Protein AF-A0A820J2D3-F1 (afdb_monomer_lite)

Structure (mmCIF, N/CA/C/O backbone):
data_AF-A0A820J2D3-F1
#
_entry.id   AF-A0A820J2D3-F1
#
loop_
_atom_site.group_PDB
_atom_site.id
_atom_site.type_symbol
_atom_site.label_atom_id
_atom_site.label_alt_id
_atom_site.label_comp_id
_atom_site.label_asym_id
_atom_site.label_entity_id
_atom_site.label_seq_id
_atom_site.pdbx_PDB_ins_code
_atom_site.Cartn_x
_atom_site.Cartn_y
_atom_site.Cartn_z
_atom_site.occupancy
_atom_site.B_iso_or_equiv
_atom_site.auth_seq_id
_atom_site.auth_comp_id
_atom_site.auth_asym_id
_atom_site.auth_atom_id
_atom_site.pdbx_PDB_model_num
ATOM 1 N N . VAL A 1 1 ? 11.499 5.127 -14.430 1.00 42.00 1 VAL A N 1
ATOM 2 C CA . VAL A 1 1 ? 10.737 4.437 -15.508 1.00 42.00 1 VAL A CA 1
ATOM 3 C C . VAL A 1 1 ? 9.355 4.099 -14.963 1.00 42.00 1 VAL A C 1
ATOM 5 O O . VAL A 1 1 ? 9.293 3.818 -13.786 1.00 42.00 1 VAL A O 1
ATOM 8 N N . ASN A 1 2 ? 8.276 4.221 -15.751 1.00 47.81 2 ASN A N 1
ATOM 9 C CA . ASN A 1 2 ? 6.841 3.979 -15.451 1.00 47.81 2 ASN A CA 1
ATOM 10 C C . ASN A 1 2 ? 6.471 2.969 -14.315 1.00 47.81 2 ASN A C 1
ATOM 12 O O . ASN A 1 2 ? 5.809 1.966 -14.567 1.00 47.81 2 ASN A O 1
ATOM 16 N N . HIS A 1 3 ? 6.811 3.246 -13.049 1.00 61.75 3 HIS A N 1
ATOM 17 C CA . HIS A 1 3 ? 6.510 2.369 -11.903 1.00 61.75 3 HIS A CA 1
ATOM 18 C C . HIS A 1 3 ? 5.007 2.251 -11.642 1.00 61.75 3 HIS A C 1
ATOM 20 O O . HIS A 1 3 ? 4.538 1.219 -11.176 1.00 61.75 3 HIS A O 1
ATOM 26 N N . ARG A 1 4 ? 4.239 3.287 -11.999 1.00 68.38 4 ARG A N 1
ATOM 27 C CA . ARG A 1 4 ? 2.807 3.356 -11.705 1.00 68.38 4 ARG A CA 1
ATOM 28 C C . ARG A 1 4 ? 1.998 2.284 -12.433 1.00 68.38 4 ARG A C 1
ATOM 30 O O . ARG A 1 4 ? 1.215 1.602 -11.796 1.00 68.38 4 ARG A O 1
ATOM 37 N N . LYS A 1 5 ? 2.275 2.050 -13.722 1.00 79.25 5 LYS A N 1
ATOM 38 C CA . LYS A 1 5 ? 1.601 0.990 -14.493 1.00 79.25 5 LYS A CA 1
ATOM 39 C C . LYS A 1 5 ? 1.931 -0.413 -13.983 1.00 79.25 5 LYS A C 1
ATOM 41 O O . LYS A 1 5 ? 1.080 -1.291 -14.048 1.00 79.25 5 LYS A O 1
ATOM 46 N N . LEU A 1 6 ? 3.154 -0.626 -13.493 1.00 82.31 6 LEU A N 1
ATOM 4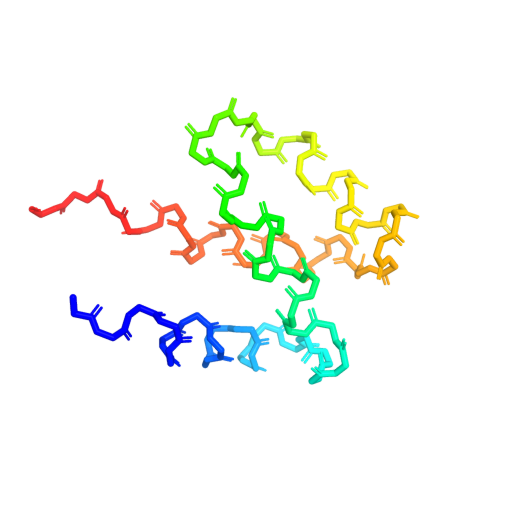7 C CA . LEU A 1 6 ? 3.551 -1.910 -12.919 1.00 82.31 6 LEU A CA 1
ATOM 48 C C . LEU A 1 6 ? 2.850 -2.150 -11.576 1.00 82.31 6 LEU A C 1
ATOM 50 O O . LEU A 1 6 ? 2.326 -3.232 -11.352 1.00 82.31 6 LEU A O 1
ATOM 54 N N . LEU A 1 7 ? 2.789 -1.126 -10.722 1.00 83.88 7 LEU A N 1
ATOM 55 C CA . LEU A 1 7 ? 2.051 -1.165 -9.459 1.00 83.88 7 LEU A CA 1
ATOM 56 C C . LEU A 1 7 ? 0.557 -1.405 -9.669 1.00 83.88 7 LEU A C 1
ATOM 58 O O . LEU A 1 7 ? -0.000 -2.279 -9.017 1.00 83.88 7 LEU A O 1
ATOM 62 N N . ASP A 1 8 ? -0.067 -0.705 -10.619 1.00 86.25 8 ASP A N 1
ATOM 63 C CA . ASP A 1 8 ? -1.476 -0.917 -10.965 1.00 86.25 8 ASP A CA 1
ATOM 64 C C . ASP A 1 8 ? -1.716 -2.368 -11.431 1.00 86.25 8 ASP A C 1
ATOM 66 O O . ASP A 1 8 ? -2.691 -3.001 -11.028 1.00 86.25 8 ASP A O 1
ATOM 70 N N . ALA A 1 9 ? -0.792 -2.941 -12.214 1.00 87.19 9 ALA A N 1
ATOM 71 C CA . ALA A 1 9 ? -0.857 -4.346 -12.616 1.00 87.19 9 ALA A CA 1
ATOM 72 C C . ALA A 1 9 ? -0.682 -5.311 -11.429 1.00 87.19 9 ALA A C 1
ATOM 74 O O . ALA A 1 9 ? -1.419 -6.289 -11.328 1.00 87.19 9 ALA A O 1
ATOM 75 N N . ILE A 1 10 ? 0.243 -5.031 -10.503 1.00 87.44 10 ILE A N 1
ATOM 76 C CA . ILE A 1 10 ? 0.417 -5.815 -9.268 1.00 87.44 10 ILE A CA 1
ATOM 77 C C . ILE A 1 10 ? -0.867 -5.775 -8.438 1.00 87.44 10 ILE A C 1
ATOM 79 O O . ILE A 1 10 ? -1.325 -6.814 -7.970 1.00 87.44 10 ILE A O 1
ATOM 83 N N . PHE A 1 11 ? -1.481 -4.602 -8.285 1.00 89.94 11 PHE A N 1
ATOM 84 C CA . PHE A 1 11 ? -2.736 -4.439 -7.554 1.00 89.94 11 PHE A CA 1
ATOM 85 C C . PHE A 1 11 ? -3.873 -5.230 -8.198 1.00 89.94 11 PHE A C 1
ATOM 87 O O . PHE A 1 11 ? -4.574 -5.955 -7.491 1.00 89.94 11 PHE A O 1
ATOM 94 N N . ALA A 1 12 ? -3.997 -5.177 -9.526 1.00 89.56 12 ALA A N 1
ATOM 95 C CA . ALA A 1 12 ? -4.967 -5.977 -10.267 1.00 89.56 12 ALA A CA 1
ATOM 96 C C . ALA A 1 12 ? -4.753 -7.488 -10.054 1.00 89.56 12 ALA A C 1
ATOM 98 O O . ALA A 1 12 ? -5.703 -8.210 -9.760 1.00 89.56 12 ALA A O 1
ATOM 99 N N . VAL A 1 13 ? -3.504 -7.966 -10.122 1.00 89.25 13 VAL A N 1
ATOM 100 C CA . VAL A 1 13 ? -3.153 -9.384 -9.895 1.00 89.25 13 VAL A CA 1
ATOM 101 C C . VAL A 1 13 ? -3.395 -9.807 -8.443 1.00 89.25 13 VAL A C 1
ATOM 103 O O . VAL A 1 13 ? -3.806 -10.938 -8.183 1.00 89.25 13 VAL A O 1
ATOM 106 N N . CYS A 1 14 ? -3.186 -8.903 -7.485 1.00 89.12 14 CYS A N 1
ATOM 107 C CA . CYS A 1 14 ? -3.456 -9.154 -6.070 1.00 89.12 14 CYS A CA 1
ATOM 108 C C . CYS A 1 14 ? -4.959 -9.153 -5.735 1.00 89.12 14 CYS A C 1
ATOM 110 O O . CYS A 1 14 ? -5.320 -9.598 -4.645 1.00 89.12 14 CYS A O 1
ATOM 112 N N . GLY A 1 15 ? -5.824 -8.692 -6.647 1.00 87.44 15 GLY A N 1
ATOM 113 C CA . GLY A 1 15 ? -7.273 -8.605 -6.442 1.00 87.44 15 GLY A CA 1
ATOM 114 C C . GLY A 1 15 ? -7.728 -7.323 -5.742 1.00 87.44 15 GLY A C 1
ATOM 115 O O . GLY A 1 15 ? -8.792 -7.299 -5.128 1.00 87.44 15 GLY A O 1
ATOM 116 N N . VAL A 1 16 ? -6.927 -6.257 -5.801 1.00 88.50 16 VAL A N 1
ATOM 117 C CA . VAL A 1 16 ? -7.347 -4.936 -5.324 1.00 88.50 16 VAL A CA 1
ATOM 118 C C . VAL A 1 16 ? -8.465 -4.420 -6.248 1.00 88.50 16 VAL A C 1
ATOM 120 O O . VAL A 1 16 ? -8.363 -4.573 -7.463 1.00 88.50 16 VAL A O 1
ATOM 123 N N . PRO A 1 17 ? -9.527 -3.791 -5.725 1.00 86.75 17 PRO A N 1
ATOM 124 C CA . PRO A 1 17 ? -10.511 -3.100 -6.558 1.00 86.75 17 PRO A CA 1
ATOM 125 C C . PRO A 1 17 ? -9.930 -1.813 -7.160 1.00 86.75 17 PRO A C 1
ATOM 127 O O . PRO A 1 17 ? -9.231 -1.083 -6.456 1.00 86.75 17 PRO A O 1
ATOM 130 N N . ASP A 1 18 ? -10.295 -1.445 -8.392 1.00 86.06 18 ASP A N 1
ATOM 131 C CA . ASP A 1 18 ? -9.836 -0.199 -9.038 1.00 86.06 18 ASP A CA 1
ATOM 132 C C . ASP A 1 18 ? -10.118 1.065 -8.202 1.00 86.06 18 ASP A C 1
ATOM 134 O O . ASP A 1 18 ? -9.330 2.015 -8.191 1.00 86.06 18 ASP A O 1
ATOM 138 N N . SER A 1 19 ? -11.215 1.067 -7.435 1.00 86.56 19 SER A N 1
ATOM 139 C CA . SER A 1 19 ? -11.559 2.149 -6.500 1.00 86.56 19 SER A CA 1
ATOM 140 C C . SER A 1 19 ? -10.508 2.352 -5.404 1.00 86.56 19 SER A C 1
ATOM 142 O O . SER A 1 19 ? -10.321 3.471 -4.922 1.00 86.56 19 SER A O 1
ATOM 144 N N . HIS A 1 20 ? -9.772 1.295 -5.056 1.00 85.25 20 HIS A N 1
ATOM 145 C CA . HIS A 1 20 ? -8.722 1.307 -4.048 1.00 85.25 20 HIS A CA 1
ATOM 146 C C . HIS A 1 20 ? -7.311 1.492 -4.631 1.00 85.25 20 HIS A C 1
ATOM 148 O O . HIS A 1 20 ? -6.377 1.713 -3.866 1.00 85.25 20 HIS A O 1
ATOM 154 N N . PHE A 1 21 ? -7.114 1.520 -5.955 1.00 87.62 21 PHE A N 1
ATOM 155 C CA . PHE A 1 21 ? -5.7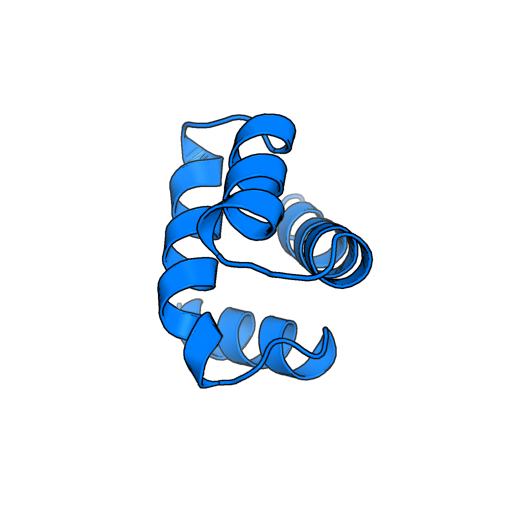68 1.647 -6.549 1.00 87.62 21 PHE A CA 1
ATOM 156 C C . PHE A 1 21 ? -5.049 2.929 -6.123 1.00 87.62 21 PHE A C 1
ATOM 158 O O . PHE A 1 21 ? -3.890 2.898 -5.714 1.00 87.62 21 PHE A O 1
ATOM 165 N N . ARG A 1 22 ? -5.741 4.075 -6.165 1.00 87.44 22 ARG A N 1
ATOM 166 C CA . ARG A 1 22 ? 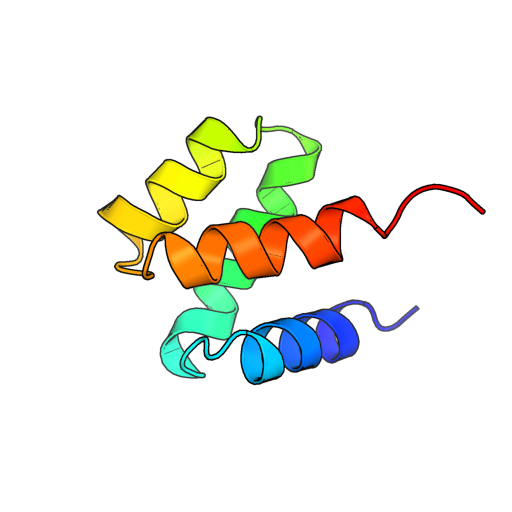-5.164 5.361 -5.732 1.00 87.44 22 ARG A CA 1
ATOM 167 C C . ARG A 1 22 ? -4.817 5.378 -4.241 1.00 87.44 22 ARG A C 1
ATOM 169 O O . ARG A 1 22 ? -3.675 5.718 -3.926 1.00 87.44 22 ARG A O 1
ATOM 176 N N . PRO A 1 23 ? -5.742 5.044 -3.319 1.00 88.94 23 PRO A N 1
ATOM 177 C CA . PRO A 1 23 ? -5.412 5.060 -1.904 1.00 88.94 23 PRO A CA 1
ATOM 178 C C . PRO A 1 23 ? -4.336 4.019 -1.564 1.00 88.94 23 PRO A C 1
ATOM 180 O O . PRO A 1 23 ? -3.409 4.362 -0.835 1.00 88.94 23 PRO A O 1
ATOM 183 N N . ILE A 1 24 ? -4.356 2.812 -2.137 1.00 89.19 24 ILE A N 1
ATOM 184 C CA . ILE A 1 24 ? -3.308 1.803 -1.901 1.00 89.19 24 ILE A CA 1
ATOM 185 C C . ILE A 1 24 ? -1.951 2.243 -2.465 1.00 89.19 24 ILE A C 1
ATOM 187 O O . ILE A 1 24 ? -0.952 2.133 -1.760 1.00 89.19 24 ILE A O 1
ATOM 191 N N . SER A 1 25 ? -1.902 2.849 -3.657 1.00 88.12 25 SER A N 1
AT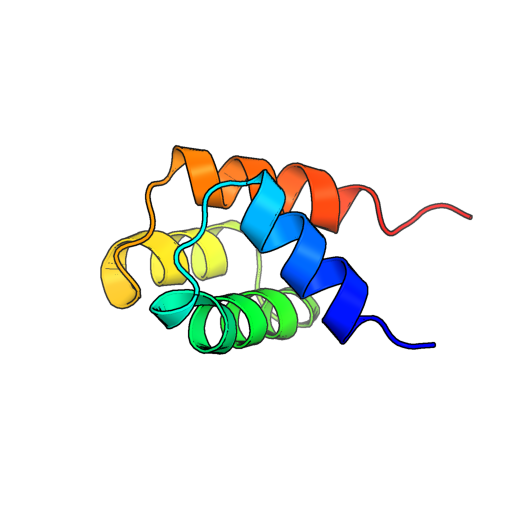OM 192 C CA . SER A 1 25 ? -0.672 3.442 -4.207 1.00 88.12 25 SER A CA 1
ATOM 193 C C . SER A 1 25 ? -0.054 4.475 -3.258 1.00 88.12 25 SER A C 1
ATOM 195 O O . SER A 1 25 ? 1.157 4.466 -3.062 1.00 88.12 25 SER A O 1
ATOM 197 N N . SER A 1 26 ? -0.873 5.318 -2.619 1.00 88.75 26 SER A N 1
ATOM 198 C CA . SER A 1 26 ? -0.389 6.279 -1.620 1.00 88.75 26 SER A CA 1
ATOM 199 C C . SER A 1 26 ? 0.121 5.604 -0.341 1.00 88.75 26 SER A C 1
ATOM 201 O O . SER A 1 26 ? 1.089 6.080 0.239 1.00 88.75 26 SER A O 1
ATOM 203 N N . SER A 1 27 ? -0.484 4.493 0.095 1.00 90.00 27 SER A N 1
ATOM 204 C CA . SER A 1 27 ? 0.055 3.696 1.209 1.00 90.00 27 SER A CA 1
ATOM 205 C C . SER A 1 27 ? 1.407 3.079 0.862 1.00 90.00 27 SER A C 1
ATOM 207 O O . SER A 1 27 ? 2.310 3.103 1.689 1.00 90.00 27 SER A O 1
ATOM 209 N N . VAL A 1 28 ? 1.560 2.546 -0.354 1.00 87.19 28 VAL A N 1
ATOM 210 C CA . VAL A 1 28 ? 2.829 1.961 -0.806 1.00 87.19 28 VAL A CA 1
ATOM 211 C C . VAL A 1 28 ? 3.930 3.019 -0.887 1.00 87.19 28 VAL A C 1
ATOM 213 O O . VAL A 1 28 ? 5.042 2.751 -0.461 1.00 87.19 28 VAL A O 1
ATOM 216 N N . ASP A 1 29 ? 3.625 4.232 -1.348 1.00 86.75 29 ASP A N 1
ATOM 217 C CA . ASP A 1 29 ? 4.584 5.349 -1.368 1.00 86.75 29 ASP A CA 1
ATOM 218 C C . ASP A 1 29 ? 5.097 5.712 0.040 1.00 86.75 29 ASP A C 1
ATOM 220 O O . ASP A 1 29 ? 6.281 5.975 0.240 1.00 86.75 29 ASP A O 1
ATOM 224 N N . LYS A 1 30 ? 4.231 5.619 1.059 1.00 86.62 30 LYS A N 1
ATOM 225 C CA . LYS A 1 30 ? 4.628 5.831 2.460 1.00 86.62 30 LYS A CA 1
ATOM 226 C C . LYS A 1 30 ? 5.617 4.783 2.978 1.00 86.62 30 LYS A C 1
ATOM 228 O O . LYS A 1 30 ? 6.289 5.082 3.966 1.00 86.62 30 LYS A O 1
ATOM 233 N N . LEU A 1 31 ? 5.730 3.601 2.354 1.00 85.06 31 LEU A N 1
ATOM 234 C CA . LEU A 1 31 ? 6.670 2.548 2.781 1.00 85.06 31 LEU A CA 1
ATOM 235 C C . LEU A 1 31 ? 8.136 2.975 2.699 1.00 85.06 31 LEU A C 1
ATOM 237 O O . LEU A 1 31 ? 8.963 2.393 3.391 1.00 85.06 31 LEU A O 1
ATOM 241 N N . ASP A 1 32 ? 8.450 4.014 1.921 1.00 83.38 32 ASP A N 1
ATOM 242 C CA . ASP A 1 32 ? 9.783 4.630 1.885 1.00 83.38 32 ASP A CA 1
ATOM 243 C C . ASP A 1 32 ? 10.202 5.197 3.255 1.00 83.38 32 ASP A C 1
ATOM 245 O O . ASP A 1 32 ? 11.371 5.166 3.631 1.00 83.38 32 ASP A O 1
ATOM 249 N N . LYS A 1 33 ? 9.230 5.685 4.038 1.00 87.50 33 LYS A N 1
ATOM 250 C CA . LYS A 1 33 ? 9.462 6.392 5.314 1.00 87.50 33 LYS A CA 1
ATOM 251 C C . LYS A 1 33 ? 8.812 5.720 6.515 1.00 87.50 33 LYS A C 1
ATOM 253 O O . LYS A 1 33 ? 9.080 6.094 7.654 1.00 87.50 33 LYS A O 1
ATOM 258 N N . THR A 1 34 ? 7.916 4.774 6.264 1.00 88.88 34 THR A N 1
ATOM 259 C CA . THR A 1 34 ? 7.026 4.177 7.257 1.00 88.88 34 THR A CA 1
ATOM 260 C C . THR A 1 34 ? 7.165 2.660 7.203 1.00 88.88 34 THR A C 1
ATOM 262 O O . THR A 1 34 ? 7.162 2.086 6.117 1.00 88.88 34 THR A O 1
ATOM 265 N N . PRO A 1 35 ? 7.247 1.968 8.345 1.00 91.00 35 PRO A N 1
ATOM 266 C CA . PRO A 1 35 ? 7.388 0.519 8.345 1.00 91.00 35 PRO A CA 1
ATOM 267 C C . PRO A 1 35 ? 6.126 -0.198 7.831 1.00 91.00 35 PRO A C 1
ATOM 269 O O . PRO A 1 35 ? 4.999 0.258 8.045 1.00 91.00 35 PRO A O 1
ATOM 272 N N . TRP A 1 36 ? 6.323 -1.377 7.222 1.00 90.06 36 TRP A N 1
ATOM 273 C CA . TRP A 1 36 ? 5.257 -2.198 6.624 1.00 90.06 36 TRP A CA 1
ATOM 274 C C . TRP A 1 36 ? 4.059 -2.423 7.547 1.00 90.06 36 TRP A C 1
ATOM 276 O O . TRP A 1 36 ? 2.925 -2.288 7.107 1.00 90.06 36 TRP A O 1
ATOM 286 N N . HIS A 1 37 ? 4.279 -2.702 8.835 1.00 91.06 37 HIS A N 1
ATOM 287 C CA . HIS A 1 37 ? 3.183 -2.986 9.766 1.00 91.06 37 HIS A CA 1
ATOM 288 C C . HIS A 1 37 ? 2.197 -1.815 9.921 1.00 91.06 37 HIS A C 1
ATOM 290 O O . HIS A 1 37 ? 0.994 -2.053 10.006 1.00 91.06 37 HIS A O 1
ATOM 296 N N . VAL A 1 38 ? 2.675 -0.564 9.910 1.00 92.12 38 VAL A N 1
ATOM 297 C CA . VAL A 1 38 ? 1.813 0.630 9.994 1.00 92.12 38 VAL A CA 1
ATOM 298 C C . VAL A 1 38 ? 1.040 0.805 8.696 1.00 92.12 38 VAL A C 1
ATOM 300 O O . VAL A 1 38 ? -0.173 0.988 8.717 1.00 92.12 38 VAL A O 1
ATOM 303 N N . VAL A 1 39 ? 1.726 0.685 7.559 1.00 92.25 39 VAL A N 1
ATOM 304 C CA . VAL A 1 39 ? 1.103 0.819 6.240 1.00 92.25 39 VAL A CA 1
ATOM 305 C C . VAL A 1 39 ? 0.059 -0.272 6.008 1.00 92.25 39 VAL A C 1
ATOM 307 O O . VAL A 1 39 ? -1.042 0.024 5.557 1.00 92.25 39 VAL A O 1
ATOM 310 N N . ARG A 1 40 ? 0.365 -1.522 6.367 1.00 92.31 40 ARG A N 1
ATOM 311 C CA . ARG A 1 40 ? -0.566 -2.654 6.338 1.00 92.31 40 ARG A CA 1
ATOM 312 C C . ARG A 1 40 ? -1.792 -2.371 7.200 1.00 92.31 40 ARG A C 1
ATOM 314 O O . ARG A 1 40 ? -2.912 -2.617 6.765 1.00 92.31 40 ARG A O 1
ATOM 321 N N . ASN A 1 41 ? -1.592 -1.827 8.401 1.00 92.69 41 ASN A N 1
ATOM 322 C CA . ASN A 1 41 ? -2.692 -1.469 9.287 1.00 92.69 41 ASN A CA 1
ATOM 323 C C . ASN A 1 41 ? -3.577 -0.361 8.690 1.00 92.69 41 ASN A C 1
ATOM 325 O O . ASN A 1 41 ? -4.794 -0.482 8.765 1.00 92.69 41 ASN A O 1
ATOM 329 N N . GLU A 1 42 ? -2.993 0.659 8.054 1.00 92.38 42 GLU A N 1
ATOM 330 C CA . GLU A 1 42 ? -3.721 1.697 7.300 1.00 92.38 42 GLU A CA 1
ATOM 331 C C . GLU A 1 42 ? -4.490 1.081 6.114 1.00 92.38 42 GLU A C 1
ATOM 333 O O . GLU A 1 42 ? -5.676 1.347 5.925 1.00 92.38 42 GLU A O 1
ATOM 338 N N . MET A 1 43 ? -3.856 0.198 5.336 1.00 90.69 43 MET A N 1
ATOM 339 C CA . MET A 1 43 ? -4.503 -0.479 4.207 1.00 90.69 43 MET A CA 1
ATOM 340 C C . MET A 1 43 ? -5.718 -1.309 4.649 1.00 90.69 43 MET A C 1
ATOM 342 O O . MET A 1 43 ? -6.732 -1.305 3.958 1.00 90.69 43 MET A O 1
ATOM 346 N N . ILE A 1 44 ? -5.643 -1.986 5.796 1.00 91.50 44 ILE A N 1
ATOM 347 C CA . ILE A 1 44 ? -6.729 -2.845 6.288 1.00 91.50 44 ILE A CA 1
ATOM 348 C C . ILE A 1 44 ? -7.804 -2.040 7.022 1.00 91.50 44 ILE A C 1
ATOM 350 O O . ILE A 1 44 ? -8.980 -2.139 6.688 1.00 91.50 44 ILE A O 1
ATOM 354 N N . ASN A 1 45 ? -7.418 -1.238 8.015 1.00 91.44 45 ASN A N 1
ATOM 355 C CA . ASN A 1 45 ? -8.373 -0.583 8.912 1.00 91.44 45 ASN A CA 1
ATOM 356 C C . ASN A 1 45 ? -8.927 0.721 8.338 1.00 91.44 45 ASN A C 1
ATOM 358 O O . ASN A 1 45 ? -10.099 1.014 8.543 1.00 91.44 45 ASN A O 1
ATOM 362 N N . GLU A 1 46 ? -8.110 1.506 7.628 1.00 91.75 46 GLU A N 1
ATOM 363 C CA . GLU A 1 46 ? -8.563 2.789 7.072 1.00 91.75 46 GLU A CA 1
ATOM 364 C C . GLU A 1 46 ? -9.091 2.632 5.649 1.00 91.75 46 GLU A C 1
ATOM 366 O O . GLU A 1 46 ? -10.085 3.252 5.278 1.00 91.75 46 GLU A O 1
ATOM 371 N N . LYS A 1 47 ? -8.434 1.794 4.840 1.00 87.62 47 LYS A N 1
ATOM 372 C CA . LYS A 1 47 ? -8.779 1.609 3.421 1.00 87.62 47 LYS A CA 1
ATOM 373 C C . LYS A 1 47 ? -9.651 0.385 3.166 1.00 87.62 47 LYS A C 1
ATOM 375 O O . LYS A 1 47 ? -10.078 0.194 2.035 1.00 87.62 47 LYS A O 1
ATOM 380 N N . GLY A 1 48 ? -9.924 -0.425 4.190 1.00 88.31 48 GLY A N 1
ATOM 381 C CA . GLY A 1 48 ? -10.820 -1.577 4.090 1.00 88.31 48 GLY A CA 1
ATOM 382 C C . GLY A 1 48 ? -10.303 -2.701 3.190 1.00 88.31 48 GLY A C 1
ATOM 383 O O . GLY A 1 48 ? -11.098 -3.480 2.669 1.00 88.31 48 GLY A O 1
ATOM 384 N N . LEU A 1 49 ? -8.989 -2.782 2.959 1.00 90.38 49 LEU A N 1
ATOM 385 C CA . LEU A 1 49 ? -8.390 -3.838 2.149 1.00 90.38 49 LEU A CA 1
ATOM 386 C C . LEU A 1 49 ? -8.265 -5.131 2.961 1.00 90.38 49 LEU A C 1
ATOM 388 O O . LEU A 1 49 ? -7.922 -5.114 4.142 1.00 90.38 49 LEU A O 1
ATOM 392 N N . SER A 1 50 ? -8.470 -6.281 2.325 1.00 91.31 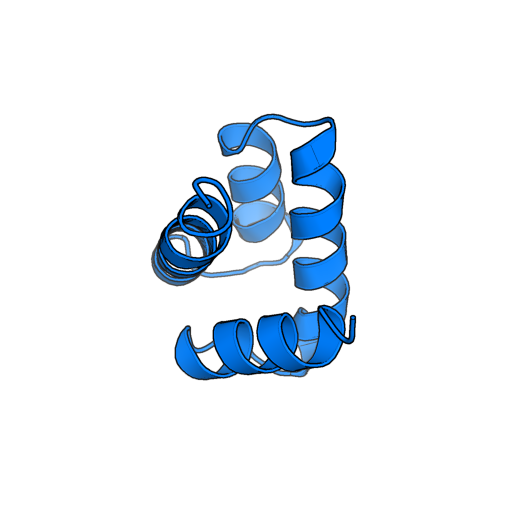50 SER A N 1
ATOM 393 C CA . SER A 1 50 ? -8.242 -7.557 2.999 1.00 91.31 50 SER A CA 1
ATOM 394 C C . SER A 1 50 ? -6.763 -7.726 3.386 1.00 91.31 50 SER A C 1
ATOM 396 O O . SER A 1 50 ? -5.884 -7.454 2.559 1.00 91.31 50 SER A O 1
ATOM 398 N N . PRO A 1 51 ? -6.463 -8.241 4.595 1.00 90.50 51 PRO A N 1
ATOM 399 C CA . PRO A 1 51 ? -5.091 -8.495 5.042 1.00 90.50 51 PRO A CA 1
ATOM 400 C C . PRO A 1 51 ? -4.312 -9.392 4.076 1.00 90.50 51 PRO A C 1
ATOM 402 O O . PRO A 1 51 ? -3.145 -9.134 3.804 1.00 90.50 51 PRO A O 1
ATOM 405 N N . GLU A 1 52 ? -4.979 -10.386 3.487 1.00 91.06 52 GLU A N 1
ATOM 406 C CA . GLU A 1 52 ? -4.386 -11.292 2.498 1.00 91.06 52 GLU A CA 1
ATOM 407 C C . GLU A 1 52 ? -3.922 -10.563 1.229 1.00 91.06 52 GLU A C 1
ATOM 409 O O . GLU A 1 52 ? -2.886 -10.897 0.656 1.00 91.06 52 GLU A O 1
ATOM 414 N N . ILE A 1 53 ? -4.676 -9.552 0.785 1.00 90.94 53 ILE A N 1
ATOM 415 C CA . ILE A 1 53 ? -4.323 -8.740 -0.384 1.00 90.94 53 ILE A CA 1
ATOM 416 C C . ILE A 1 53 ? -3.152 -7.820 -0.029 1.00 90.94 53 ILE A C 1
ATOM 418 O O . ILE A 1 53 ? -2.215 -7.702 -0.815 1.00 90.94 53 ILE A O 1
ATOM 422 N N . ALA A 1 54 ? -3.169 -7.215 1.163 1.00 90.75 54 ALA A N 1
ATOM 423 C CA . ALA A 1 54 ? -2.068 -6.382 1.640 1.00 90.75 54 ALA A CA 1
ATOM 424 C C . ALA A 1 54 ? -0.743 -7.169 1.678 1.00 90.75 54 ALA A C 1
ATOM 426 O O . ALA A 1 54 ? 0.254 -6.721 1.115 1.00 90.75 54 ALA A O 1
ATOM 427 N N . ASP A 1 55 ? -0.737 -8.373 2.257 1.00 90.69 55 ASP A N 1
ATOM 428 C CA . ASP A 1 55 ? 0.469 -9.210 2.333 1.00 90.69 55 ASP A CA 1
ATOM 429 C C . ASP A 1 55 ? 0.958 -9.685 0.950 1.00 90.69 55 ASP A C 1
ATOM 431 O O . ASP A 1 55 ? 2.169 -9.749 0.702 1.00 90.69 55 ASP A O 1
ATOM 435 N N . LYS A 1 56 ? 0.039 -9.952 0.007 1.00 90.62 56 LYS A N 1
ATOM 436 C CA . LYS A 1 56 ? 0.399 -10.227 -1.396 1.00 90.62 56 LYS A CA 1
ATOM 437 C C . LYS A 1 56 ? 1.111 -9.040 -2.032 1.00 90.62 56 LYS A C 1
ATOM 439 O O . LYS A 1 56 ? 2.191 -9.217 -2.587 1.00 90.62 56 LYS A O 1
ATOM 444 N N . ILE A 1 57 ? 0.547 -7.836 -1.913 1.00 88.69 57 ILE A N 1
ATOM 445 C CA . ILE A 1 57 ? 1.157 -6.608 -2.445 1.00 88.69 57 ILE A CA 1
ATOM 446 C C . ILE A 1 57 ? 2.558 -6.423 -1.870 1.00 88.69 57 ILE A C 1
ATOM 448 O O . ILE A 1 57 ? 3.496 -6.174 -2.624 1.00 88.69 57 ILE A O 1
ATOM 452 N N . TRP A 1 58 ? 2.714 -6.584 -0.555 1.00 87.75 58 TRP A N 1
ATOM 453 C CA . TRP A 1 58 ? 4.014 -6.479 0.100 1.00 87.75 58 TRP A CA 1
ATOM 454 C C . TRP A 1 58 ? 5.033 -7.465 -0.449 1.00 87.75 58 TRP A C 1
ATOM 456 O O . TRP A 1 58 ? 6.162 -7.072 -0.710 1.00 87.75 58 TRP A O 1
ATOM 466 N N . SER A 1 59 ? 4.632 -8.710 -0.701 1.00 87.44 59 SER A N 1
ATOM 467 C CA . SER A 1 59 ? 5.521 -9.720 -1.284 1.00 87.44 59 SER A CA 1
ATOM 468 C C . SER A 1 59 ? 6.085 -9.271 -2.639 1.00 87.44 59 SER A C 1
ATOM 470 O O . SER A 1 59 ? 7.273 -9.448 -2.893 1.00 87.44 59 SER A O 1
ATOM 472 N N . TYR A 1 60 ? 5.271 -8.623 -3.483 1.00 85.12 60 TYR A N 1
ATOM 473 C CA . TYR A 1 60 ? 5.734 -8.051 -4.754 1.00 85.12 60 TYR A CA 1
ATOM 474 C C . TYR A 1 60 ? 6.582 -6.790 -4.560 1.00 85.12 60 TYR A C 1
ATOM 476 O O . TYR A 1 60 ? 7.631 -6.654 -5.184 1.00 85.12 60 TYR A O 1
ATOM 484 N N . VAL A 1 61 ? 6.158 -5.877 -3.683 1.00 81.62 61 VAL A N 1
ATOM 485 C CA . VAL A 1 61 ? 6.875 -4.620 -3.407 1.00 81.62 61 VAL A CA 1
ATOM 486 C C . VAL A 1 61 ? 8.252 -4.891 -2.788 1.00 81.62 61 VAL A C 1
ATOM 488 O O . VAL A 1 61 ? 9.225 -4.259 -3.185 1.00 81.62 61 VAL A O 1
ATOM 491 N N . GLN A 1 62 ? 8.369 -5.876 -1.895 1.00 79.75 62 GLN A N 1
ATOM 492 C CA . GLN A 1 62 ? 9.626 -6.287 -1.260 1.00 79.75 62 GLN A CA 1
ATOM 493 C C . GLN A 1 62 ? 10.602 -6.942 -2.256 1.00 79.75 62 GLN A C 1
ATOM 495 O O . GLN A 1 62 ? 11.812 -6.896 -2.048 1.00 79.75 62 GLN A O 1
ATOM 500 N N . MET A 1 63 ? 10.108 -7.540 -3.348 1.00 73.06 63 MET A N 1
ATOM 501 C CA . MET A 1 63 ? 10.961 -8.108 -4.403 1.00 73.06 63 MET A CA 1
ATOM 502 C C . MET A 1 63 ? 11.637 -7.035 -5.276 1.00 73.06 63 MET A C 1
ATOM 504 O O . MET A 1 63 ? 12.607 -7.337 -5.973 1.00 73.06 63 MET A O 1
ATOM 508 N N . HIS A 1 64 ? 11.191 -5.776 -5.221 1.00 62.22 64 HIS A N 1
ATOM 509 C CA . HIS A 1 64 ? 11.84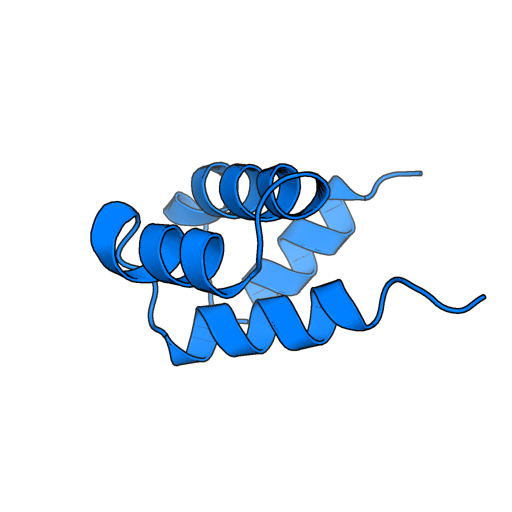8 -4.657 -5.896 1.00 62.22 64 HIS A CA 1
ATOM 510 C C . HIS A 1 64 ? 13.050 -4.149 -5.082 1.00 62.22 64 HIS A C 1
ATOM 512 O O . HIS A 1 64 ? 12.994 -3.079 -4.484 1.00 62.22 64 HIS A O 1
ATOM 518 N N . GLY A 1 65 ? 14.150 -4.907 -5.048 1.00 55.16 65 GLY A N 1
ATOM 519 C CA . GLY A 1 65 ? 15.354 -4.450 -4.346 1.00 55.16 65 GLY A CA 1
ATOM 520 C C . GLY A 1 65 ? 16.478 -5.468 -4.197 1.00 55.16 65 GLY A C 1
ATOM 521 O O . GLY A 1 65 ? 16.885 -5.744 -3.075 1.00 55.16 65 GLY A O 1
ATOM 522 N N . ASN A 1 66 ? 16.976 -6.031 -5.302 1.00 42.69 66 ASN A N 1
ATOM 523 C CA . ASN A 1 66 ? 18.380 -6.451 -5.418 1.00 42.69 66 ASN A CA 1
ATOM 524 C C . ASN A 1 66 ? 18.722 -6.751 -6.888 1.00 42.69 66 ASN A C 1
ATOM 526 O O . ASN A 1 66 ? 18.663 -7.896 -7.338 1.00 42.69 66 ASN A O 1
ATOM 530 N N . ALA A 1 67 ? 19.034 -5.696 -7.638 1.00 38.69 67 ALA A N 1
ATOM 531 C CA . ALA A 1 67 ? 19.852 -5.741 -8.847 1.00 38.69 67 ALA A CA 1
ATOM 532 C C . ALA A 1 67 ? 20.575 -4.398 -8.983 1.00 38.69 67 ALA A C 1
ATOM 534 O O . ALA A 1 67 ? 19.892 -3.363 -8.801 1.00 38.69 67 ALA A O 1
#

Sequence (67 aa):
VNHRKLLDAIFAVCGVPDSHFRPISSSVDKLDKTPWHVVRNEMINEKGLSPEIADKIWSYVQMHGNA

InterPro domains:
  IPR045864 Class II Aminoacyl-tRNA synthetase/Biotinyl protein ligase (BPL) and lipoyl protein ligase (LPL) [G3DSA:3.30.930.10] (1-67)

Radius of gyration: 11.02 Å; chains: 1; bounding box: 31×18×26 Å

pLDDT: mean 83.79, std 12.58, range [38.69, 92.69]

Organism: NCBI:txid392033

Foldseek 3Di:
DCVLVVLLVLLVVLVHDPVCSVVLVVLLVCVVPDPLVVSLCCCCVVVVDDSSSSVSSVVVSVVPDDD

Secondary structure (DSSP, 8-state):
--HHHHHHHHHHHHT--HHHHHHHHHHHHHTTTS-HHHHHHIIIIIT---HHHHHHHHHHHHTS---